Protein AF-A0A376ZQ88-F1 (afdb_monomer_lite)

InterPro domains:
  IPR004547 Glucosamine-6-phosphate isomerase [PTHR11280] (1-67)
  IPR037171 NagB/RpiA transferase-like [SSF100950] (1-68)

Foldseek 3Di:
DDDDDDDDLLVVLLVLLVVVLVVCVVVVADQVRAAEAEDDDDDSNLSNLLNNLVCVVVVSHDQQRYWYDDPNDTDPGSVVVVVCSCVVRPD

Radius of gyration: 12.97 Å; chains: 1; bounding box: 29×30×37 Å

Organism: Escherichia coli (NCBI:txid562)

Sequence (91 aa):
MRLIPLTTAEQVGKWAARHIVNRINAFKPTADRPFVLGLPTGGTPMTTYKALVEMHKAGQVSFKHVCHLQHGRICRSAERASGKLLQLYAP

Structure (mmCIF, N/CA/C/O backbone):
data_AF-A0A376ZQ88-F1
#
_entry.id   AF-A0A376ZQ88-F1
#
loop_
_atom_site.group_PDB
_atom_site.id
_atom_site.type_symbol
_atom_site.label_atom_id
_atom_site.label_alt_id
_atom_site.label_comp_id
_atom_site.label_asym_id
_atom_site.label_entity_id
_atom_site.label_seq_id
_atom_site.pdbx_PDB_ins_code
_atom_site.Cartn_x
_atom_site.Cartn_y
_atom_site.Cartn_z
_atom_site.occupancy
_atom_site.B_iso_or_equiv
_atom_site.auth_seq_id
_atom_site.auth_comp_id
_atom_site.auth_asym_id
_atom_site.auth_atom_id
_atom_site.pdbx_PDB_model_num
ATOM 1 N N . MET A 1 1 ? -13.105 -11.071 -9.585 1.00 76.00 1 MET A N 1
ATOM 2 C CA . MET A 1 1 ? -11.681 -10.875 -9.953 1.00 76.00 1 MET A CA 1
ATOM 3 C C . MET A 1 1 ? -11.594 -9.652 -10.870 1.00 76.00 1 MET A C 1
ATOM 5 O O . MET A 1 1 ? -12.516 -9.477 -11.654 1.00 76.00 1 MET A O 1
ATOM 9 N N . ARG A 1 2 ? -10.574 -8.785 -10.751 1.00 89.31 2 ARG A N 1
ATOM 10 C CA . ARG A 1 2 ? -10.392 -7.589 -11.607 1.00 89.31 2 ARG A CA 1
ATOM 11 C C . ARG A 1 2 ? -8.982 -7.598 -12.201 1.00 89.31 2 ARG A C 1
ATOM 13 O O . ARG A 1 2 ? -8.027 -7.665 -11.435 1.00 89.31 2 ARG A O 1
ATOM 20 N N . LEU A 1 3 ? -8.865 -7.517 -13.528 1.00 90.06 3 LEU A N 1
ATOM 21 C CA . LEU A 1 3 ? -7.590 -7.409 -14.247 1.00 90.06 3 LEU A CA 1
ATOM 22 C C . LEU A 1 3 ? -7.297 -5.940 -14.570 1.00 90.06 3 LEU A C 1
ATOM 24 O O . LEU A 1 3 ? -8.194 -5.214 -14.996 1.00 90.06 3 LEU A O 1
ATOM 28 N N . ILE A 1 4 ? -6.056 -5.504 -14.351 1.00 89.44 4 ILE A N 1
ATOM 29 C CA . ILE A 1 4 ? -5.608 -4.137 -14.642 1.00 89.44 4 ILE A CA 1
ATOM 30 C C . ILE A 1 4 ? -4.253 -4.230 -15.347 1.00 89.44 4 ILE A C 1
ATOM 32 O O . ILE A 1 4 ? -3.248 -4.468 -14.675 1.00 89.44 4 ILE A O 1
ATOM 36 N N . PRO A 1 5 ? -4.213 -4.095 -16.683 1.00 89.81 5 PRO A N 1
ATOM 37 C CA . PRO A 1 5 ? -2.963 -4.132 -17.425 1.00 89.81 5 PRO A CA 1
ATOM 38 C C . PRO A 1 5 ? -2.192 -2.833 -17.180 1.00 89.81 5 PRO A C 1
ATOM 40 O O . PRO A 1 5 ? -2.693 -1.738 -17.429 1.00 89.81 5 PRO A O 1
ATOM 43 N N . LEU A 1 6 ? -0.974 -2.963 -16.663 1.00 91.50 6 LEU A N 1
ATOM 44 C CA . LEU A 1 6 ? -0.041 -1.863 -16.431 1.00 91.50 6 LEU A CA 1
ATOM 45 C C . LEU A 1 6 ? 1.288 -2.229 -17.081 1.00 91.50 6 LEU A C 1
ATOM 47 O O . LEU A 1 6 ? 1.667 -3.399 -17.099 1.00 91.50 6 LEU A O 1
ATOM 51 N N . THR A 1 7 ? 1.986 -1.239 -17.629 1.00 90.06 7 THR A N 1
ATOM 52 C CA . THR A 1 7 ? 3.165 -1.483 -18.471 1.00 90.06 7 THR A CA 1
ATOM 53 C C . THR A 1 7 ? 4.462 -1.585 -17.681 1.00 90.06 7 THR A C 1
ATOM 55 O O . THR A 1 7 ? 5.398 -2.231 -18.140 1.00 90.06 7 THR A O 1
ATOM 58 N N . THR A 1 8 ? 4.539 -0.985 -16.488 1.00 90.38 8 THR A N 1
ATOM 59 C CA . THR A 1 8 ? 5.765 -0.984 -15.674 1.00 90.38 8 THR A CA 1
ATOM 60 C C . THR A 1 8 ? 5.520 -1.451 -14.242 1.00 90.38 8 THR A C 1
ATOM 62 O O . THR A 1 8 ? 4.461 -1.216 -13.654 1.00 90.38 8 THR A O 1
ATOM 65 N N . ALA A 1 9 ? 6.536 -2.070 -13.632 1.00 86.12 9 ALA A N 1
ATOM 66 C CA . ALA A 1 9 ? 6.482 -2.529 -12.241 1.00 86.12 9 ALA A CA 1
ATOM 67 C C . ALA A 1 9 ? 6.236 -1.385 -11.236 1.00 86.12 9 ALA A C 1
ATOM 69 O O . ALA A 1 9 ? 5.634 -1.588 -10.179 1.00 86.12 9 ALA A O 1
ATOM 70 N N . GLU A 1 10 ? 6.667 -0.165 -11.564 1.00 88.31 10 GLU A N 1
ATOM 71 C CA . GLU A 1 10 ? 6.388 1.024 -10.757 1.00 88.31 10 GLU A CA 1
ATOM 72 C C . GLU A 1 10 ? 4.918 1.430 -10.806 1.00 88.31 10 GLU A C 1
ATOM 74 O O . GLU A 1 10 ? 4.345 1.780 -9.774 1.00 88.31 10 GLU A O 1
ATOM 79 N N . GLN A 1 11 ? 4.294 1.379 -11.987 1.00 90.38 11 GLN A N 1
ATOM 80 C CA . GLN A 1 11 ? 2.865 1.652 -12.119 1.00 90.38 11 GLN A CA 1
ATOM 81 C C . GLN A 1 11 ? 2.054 0.629 -11.328 1.00 90.38 11 GLN A C 1
ATOM 83 O O . GLN A 1 11 ? 1.137 1.015 -10.604 1.00 90.38 11 GLN A O 1
ATOM 88 N N . VAL A 1 12 ? 2.437 -0.652 -11.403 1.00 91.19 12 VAL A N 1
ATOM 89 C CA . VAL A 1 12 ? 1.823 -1.727 -10.611 1.00 91.19 12 VAL A CA 1
ATOM 90 C C . VAL A 1 12 ? 1.946 -1.434 -9.119 1.00 91.19 12 VAL A C 1
ATOM 92 O O . VAL A 1 12 ? 0.937 -1.441 -8.416 1.00 91.19 12 VAL A O 1
ATOM 95 N N . GLY A 1 13 ? 3.148 -1.096 -8.642 1.00 90.44 13 G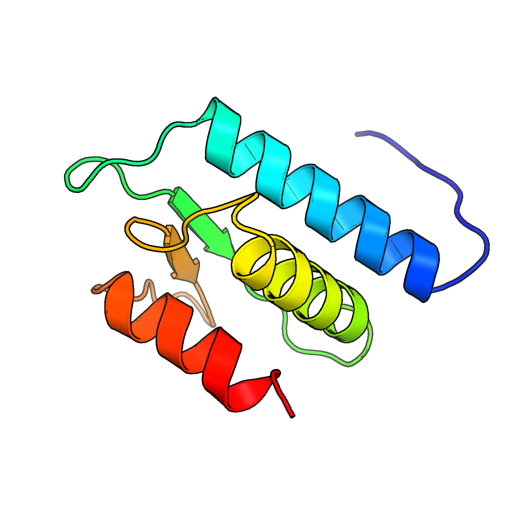LY A N 1
ATOM 96 C CA . GLY A 1 13 ? 3.381 -0.786 -7.232 1.00 90.44 13 GLY A CA 1
ATOM 97 C C . GLY A 1 13 ? 2.586 0.424 -6.740 1.00 90.44 13 GLY A C 1
ATOM 98 O O . GLY A 1 13 ? 1.937 0.361 -5.697 1.00 90.44 13 GLY A O 1
ATOM 99 N N . LYS A 1 14 ? 2.558 1.513 -7.521 1.00 91.62 14 LYS A N 1
ATOM 100 C CA . LYS A 1 14 ? 1.779 2.722 -7.203 1.00 91.62 14 LYS A CA 1
ATOM 101 C C . LYS A 1 14 ? 0.278 2.443 -7.193 1.00 91.62 14 LYS A C 1
ATOM 103 O O . LYS A 1 14 ? -0.425 2.936 -6.311 1.00 91.62 14 LYS A O 1
ATOM 108 N N . TRP A 1 15 ? -0.221 1.664 -8.152 1.00 93.38 15 TRP A N 1
ATOM 109 C CA . TRP A 1 15 ? -1.635 1.303 -8.211 1.00 93.38 15 TRP A CA 1
ATOM 110 C C . TRP A 1 15 ? -2.032 0.423 -7.022 1.00 93.38 15 TRP A C 1
ATOM 112 O O . TRP A 1 15 ? -3.017 0.719 -6.346 1.00 93.38 15 TRP A O 1
ATOM 122 N N . ALA A 1 16 ? -1.233 -0.602 -6.718 1.00 91.81 16 ALA A N 1
ATOM 123 C CA . ALA A 1 16 ? -1.458 -1.487 -5.581 1.00 91.81 16 ALA A CA 1
ATOM 124 C C . ALA A 1 16 ? -1.429 -0.718 -4.252 1.00 91.81 16 ALA A C 1
ATOM 126 O O . ALA A 1 16 ? -2.334 -0.879 -3.434 1.00 91.81 16 ALA A O 1
ATOM 127 N N . ALA A 1 17 ? -0.456 0.180 -4.067 1.00 91.75 17 ALA A N 1
ATOM 128 C CA . ALA A 1 17 ? -0.359 1.028 -2.882 1.00 91.75 17 ALA A CA 1
ATOM 129 C C . ALA A 1 17 ? -1.601 1.915 -2.715 1.00 91.75 17 ALA A C 1
ATOM 131 O O . ALA A 1 17 ? -2.225 1.900 -1.656 1.00 91.75 17 ALA A O 1
ATOM 132 N N . ARG A 1 18 ? -2.031 2.604 -3.783 1.00 92.75 18 ARG A N 1
ATOM 133 C CA . ARG A 1 18 ? -3.271 3.403 -3.774 1.00 92.75 18 ARG A CA 1
ATOM 134 C C . ARG A 1 18 ? -4.492 2.555 -3.444 1.00 92.75 18 ARG A C 1
ATOM 136 O O . ARG A 1 18 ? -5.340 2.976 -2.664 1.00 92.75 18 ARG A O 1
ATOM 143 N N . HIS A 1 19 ? -4.588 1.357 -4.019 1.00 93.38 19 HIS A N 1
ATOM 144 C CA . HIS A 1 19 ? -5.695 0.452 -3.742 1.00 93.38 19 HIS A CA 1
ATOM 145 C C . HIS A 1 19 ? -5.739 0.061 -2.258 1.00 93.38 19 HIS A C 1
ATOM 147 O O . HIS A 1 19 ? -6.798 0.140 -1.642 1.00 93.38 19 HIS A O 1
ATOM 153 N N . ILE A 1 20 ? -4.594 -0.294 -1.669 1.00 91.56 20 ILE A N 1
ATOM 154 C CA . ILE A 1 20 ? -4.479 -0.637 -0.246 1.00 91.56 20 ILE A CA 1
ATOM 155 C C . ILE A 1 20 ? -4.855 0.559 0.637 1.00 91.56 20 ILE A C 1
ATOM 157 O O . ILE A 1 20 ? -5.682 0.404 1.531 1.00 91.56 20 ILE A O 1
ATOM 161 N N . VAL A 1 21 ? -4.321 1.754 0.360 1.00 92.00 21 VAL A N 1
ATOM 162 C CA . VAL A 1 21 ? -4.640 2.987 1.106 1.00 92.00 21 VAL A CA 1
ATOM 163 C C . VAL A 1 21 ? -6.136 3.278 1.080 1.00 92.00 21 VAL A C 1
ATOM 165 O O . VAL A 1 21 ? -6.743 3.477 2.130 1.00 92.00 21 VAL A O 1
ATOM 168 N N . ASN A 1 22 ? -6.759 3.215 -0.097 1.00 92.69 22 ASN A N 1
ATOM 169 C CA . ASN A 1 22 ? -8.196 3.436 -0.231 1.00 92.69 22 ASN A CA 1
ATOM 170 C C . ASN A 1 22 ? -9.004 2.423 0.590 1.00 92.69 22 ASN A C 1
ATOM 172 O O . ASN A 1 22 ? -10.009 2.784 1.198 1.00 92.69 22 ASN A O 1
ATOM 176 N N . ARG A 1 23 ? -8.559 1.162 0.647 1.00 92.12 23 ARG A N 1
ATOM 177 C CA . ARG A 1 23 ? -9.208 0.120 1.455 1.00 92.12 23 ARG A CA 1
ATOM 178 C C . ARG A 1 23 ? -9.025 0.346 2.952 1.00 92.12 23 ARG A C 1
ATOM 180 O O . ARG A 1 23 ? -9.990 0.152 3.683 1.00 92.12 23 ARG A O 1
ATOM 187 N N . ILE A 1 24 ? -7.848 0.780 3.398 1.00 90.62 24 ILE A N 1
ATOM 188 C CA . ILE A 1 24 ? -7.590 1.133 4.802 1.00 90.62 24 ILE A CA 1
ATOM 189 C C . ILE A 1 24 ? -8.476 2.314 5.210 1.00 90.62 24 ILE A C 1
ATOM 191 O O . ILE A 1 24 ? -9.210 2.225 6.192 1.00 90.62 24 ILE A O 1
ATOM 195 N N . ASN A 1 25 ? -8.476 3.388 4.419 1.00 90.31 25 ASN A N 1
ATOM 196 C CA . ASN A 1 25 ? -9.243 4.598 4.711 1.00 90.31 25 ASN A CA 1
ATOM 197 C C . ASN A 1 25 ? -10.757 4.337 4.693 1.00 90.31 25 ASN A C 1
ATOM 199 O O . ASN A 1 25 ? -11.475 4.838 5.556 1.00 90.31 25 ASN A O 1
ATOM 203 N N . ALA A 1 26 ? -11.245 3.508 3.764 1.00 92.06 26 ALA A N 1
ATOM 204 C CA . ALA A 1 26 ? -12.647 3.093 3.732 1.00 92.06 26 ALA A CA 1
ATOM 205 C C . ALA A 1 26 ? -13.028 2.193 4.919 1.00 92.06 26 ALA A C 1
ATOM 207 O O . ALA A 1 26 ? -14.156 2.259 5.400 1.00 92.06 26 ALA A O 1
ATOM 208 N N . PHE A 1 27 ? -12.099 1.360 5.400 1.00 92.00 27 PHE A N 1
ATOM 209 C CA . PHE A 1 27 ? -12.330 0.476 6.542 1.00 92.00 27 PHE A CA 1
ATOM 210 C C . PHE A 1 27 ? -12.341 1.219 7.884 1.00 92.00 27 PHE A C 1
ATOM 212 O O . PHE A 1 27 ? -13.002 0.753 8.807 1.00 92.00 27 PHE A O 1
ATOM 219 N N . LYS A 1 28 ? -11.644 2.363 7.984 1.00 88.81 28 LYS A N 1
ATOM 220 C CA . LYS A 1 28 ? -11.501 3.172 9.210 1.00 88.81 28 LYS A CA 1
ATOM 221 C C . LYS A 1 28 ? -11.069 2.317 10.414 1.00 88.81 28 LYS A C 1
ATOM 223 O O . LYS A 1 28 ? -11.851 2.138 11.348 1.00 88.81 28 LYS A O 1
ATOM 228 N N . PRO A 1 29 ? -9.852 1.746 10.390 1.00 88.31 29 PRO A N 1
ATOM 229 C CA . PRO A 1 29 ? -9.414 0.849 11.448 1.00 88.31 29 PRO A CA 1
ATOM 230 C C . PRO A 1 29 ? -9.344 1.556 12.800 1.00 88.31 29 PRO A C 1
ATOM 232 O O . PRO A 1 29 ? -8.854 2.681 12.907 1.00 88.31 29 PRO A O 1
ATOM 235 N N . THR A 1 30 ? -9.801 0.855 13.831 1.00 86.62 30 THR A N 1
ATOM 236 C CA . THR A 1 30 ? -9.791 1.304 15.226 1.00 86.62 30 THR A CA 1
ATOM 237 C C . THR A 1 30 ? -8.950 0.356 16.075 1.00 86.62 30 THR A C 1
ATOM 239 O O . THR A 1 30 ? -8.491 -0.682 15.594 1.00 86.62 30 THR A O 1
ATOM 242 N N . ALA A 1 31 ? -8.736 0.699 17.347 1.00 84.06 31 ALA A N 1
ATOM 243 C CA . ALA A 1 31 ? -8.021 -0.167 18.284 1.00 84.06 31 ALA A CA 1
ATOM 244 C C . ALA A 1 31 ? -8.703 -1.539 18.450 1.00 84.06 31 ALA A C 1
ATOM 246 O O . ALA A 1 31 ? -8.020 -2.560 18.428 1.00 84.06 31 ALA A O 1
ATOM 247 N N . ASP A 1 32 ? -10.038 -1.564 18.525 1.00 85.25 32 ASP A N 1
ATOM 248 C CA . ASP A 1 32 ? -10.825 -2.799 18.662 1.00 85.25 32 ASP A CA 1
ATOM 249 C C . ASP A 1 32 ? -10.959 -3.574 17.345 1.00 85.25 32 ASP A C 1
ATOM 251 O O . ASP A 1 32 ? -11.173 -4.787 17.339 1.00 85.25 32 ASP A O 1
ATOM 255 N N . ARG A 1 33 ? -10.826 -2.880 16.206 1.00 86.00 33 ARG A N 1
ATOM 256 C CA . ARG A 1 33 ? -10.951 -3.461 14.866 1.00 86.00 33 ARG A CA 1
ATOM 257 C C . ARG A 1 33 ? -9.779 -3.036 13.973 1.00 86.00 33 ARG A C 1
ATOM 259 O O . ARG A 1 33 ? -9.952 -2.182 13.093 1.00 86.00 33 ARG A O 1
ATOM 266 N N . PRO A 1 34 ? -8.589 -3.632 14.163 1.00 86.50 34 PRO A N 1
ATOM 267 C CA . PRO A 1 34 ? -7.427 -3.314 13.349 1.00 86.50 34 PRO A CA 1
ATOM 268 C C . PRO A 1 34 ? -7.593 -3.826 11.914 1.00 86.50 34 PRO A C 1
ATOM 270 O O . PRO A 1 34 ? -8.210 -4.863 11.659 1.00 86.50 34 PRO A O 1
ATOM 273 N N . PHE A 1 35 ? -6.995 -3.118 10.958 1.00 87.69 35 PHE A N 1
ATOM 274 C CA . PHE A 1 35 ? -6.901 -3.590 9.578 1.00 87.69 35 PHE A CA 1
ATOM 275 C C . PHE A 1 35 ? -5.733 -4.570 9.461 1.00 87.69 35 PHE A C 1
ATOM 277 O O . PHE A 1 35 ? -4.602 -4.222 9.792 1.00 87.69 35 PHE A O 1
ATOM 284 N N . VAL A 1 36 ? -5.986 -5.783 8.972 1.00 85.62 36 VAL A N 1
ATOM 285 C CA . VAL A 1 36 ? -4.941 -6.798 8.784 1.00 85.62 36 VAL A CA 1
ATOM 286 C C . VAL A 1 36 ? -4.444 -6.757 7.340 1.00 85.62 36 VAL A C 1
ATOM 288 O O . VAL A 1 36 ? -5.193 -7.051 6.410 1.00 85.62 36 VAL A O 1
ATOM 291 N N . LEU A 1 37 ? -3.172 -6.407 7.152 1.00 86.62 37 LEU A N 1
ATOM 292 C CA . LEU A 1 37 ? -2.499 -6.361 5.857 1.00 86.62 37 LEU A CA 1
ATOM 293 C C . LEU A 1 37 ? -1.497 -7.519 5.729 1.00 86.62 37 LEU A C 1
ATOM 295 O O . LEU A 1 37 ? -0.547 -7.630 6.499 1.00 86.62 37 LEU A O 1
ATOM 299 N N . GLY A 1 38 ? -1.678 -8.389 4.739 1.00 85.31 38 GLY A N 1
ATOM 300 C CA . GLY A 1 38 ? -0.685 -9.415 4.413 1.00 85.31 38 GLY A CA 1
ATOM 301 C C . GLY A 1 38 ? 0.503 -8.806 3.671 1.00 85.31 38 GLY A C 1
ATOM 302 O O . GLY A 1 38 ? 0.304 -8.112 2.676 1.00 85.31 38 GLY A O 1
ATOM 303 N N . LEU A 1 39 ? 1.725 -9.077 4.134 1.00 82.38 39 LEU A N 1
ATOM 304 C CA . LEU A 1 39 ? 2.948 -8.621 3.468 1.00 82.38 39 LEU A CA 1
ATOM 305 C C . LEU A 1 39 ? 3.630 -9.804 2.774 1.00 82.38 39 LEU A C 1
ATOM 307 O O . LEU A 1 39 ? 4.324 -10.578 3.443 1.00 82.38 39 LEU A O 1
ATOM 311 N N . PRO A 1 40 ? 3.439 -9.987 1.455 1.00 81.75 40 PRO A N 1
ATOM 312 C CA . PRO A 1 40 ? 4.203 -10.976 0.711 1.00 81.75 40 PRO A CA 1
ATOM 313 C C . PRO A 1 40 ? 5.698 -10.638 0.730 1.00 81.75 40 PRO A C 1
ATOM 315 O O . PRO A 1 40 ? 6.098 -9.470 0.670 1.00 81.75 40 PRO A O 1
ATOM 318 N N . THR A 1 41 ? 6.526 -11.676 0.788 1.00 75.50 41 THR A N 1
ATOM 319 C CA . THR A 1 41 ? 7.974 -11.579 0.607 1.00 75.50 41 THR A CA 1
ATOM 320 C C . THR A 1 41 ? 8.324 -11.740 -0.873 1.00 75.50 41 THR A C 1
ATOM 322 O O . THR A 1 41 ? 7.706 -12.531 -1.583 1.00 75.50 41 TH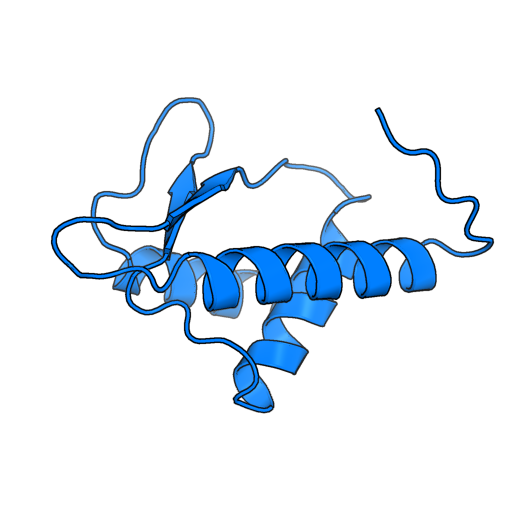R A O 1
ATOM 325 N N . GLY A 1 42 ? 9.298 -10.968 -1.358 1.00 75.19 42 GLY A N 1
ATOM 326 C CA . GLY A 1 42 ? 9.772 -11.032 -2.745 1.00 75.19 42 GLY A CA 1
ATOM 327 C C . GLY A 1 42 ? 10.125 -9.663 -3.327 1.00 75.19 42 GLY A C 1
ATOM 328 O O . GLY A 1 42 ? 9.836 -8.628 -2.730 1.00 75.19 42 GLY A O 1
ATOM 329 N N . GLY A 1 43 ? 10.742 -9.656 -4.513 1.00 76.44 43 GLY A N 1
ATOM 330 C CA . GLY A 1 43 ? 11.150 -8.422 -5.200 1.00 76.44 43 GLY A CA 1
ATOM 331 C C . GLY A 1 43 ? 9.982 -7.628 -5.796 1.00 76.44 43 GLY A C 1
ATOM 332 O O . GLY A 1 43 ? 9.979 -6.401 -5.752 1.00 76.44 43 GLY A O 1
ATOM 333 N N . THR A 1 44 ? 8.947 -8.310 -6.289 1.00 77.44 44 THR A N 1
ATOM 334 C CA . THR A 1 44 ? 7.772 -7.693 -6.927 1.00 77.44 44 THR A CA 1
ATOM 335 C C . THR A 1 44 ? 6.997 -6.714 -6.029 1.00 77.44 44 THR A C 1
ATOM 337 O O . THR A 1 44 ? 6.700 -5.612 -6.489 1.00 77.44 44 THR A O 1
ATOM 340 N N . PRO A 1 45 ? 6.678 -7.025 -4.753 1.00 83.12 45 PRO A N 1
ATOM 341 C CA . PRO A 1 45 ? 5.956 -6.089 -3.887 1.00 83.12 45 PRO A CA 1
ATOM 342 C C . PRO A 1 45 ? 6.810 -4.913 -3.383 1.00 83.12 45 PRO A C 1
ATOM 344 O O . PRO A 1 45 ? 6.264 -3.983 -2.792 1.00 83.12 45 PRO A O 1
ATOM 347 N N . MET A 1 46 ? 8.122 -4.889 -3.645 1.00 85.25 46 MET A N 1
ATOM 348 C CA . MET A 1 46 ? 9.026 -3.843 -3.154 1.00 85.25 46 MET A CA 1
ATOM 349 C C . MET A 1 46 ? 8.607 -2.436 -3.6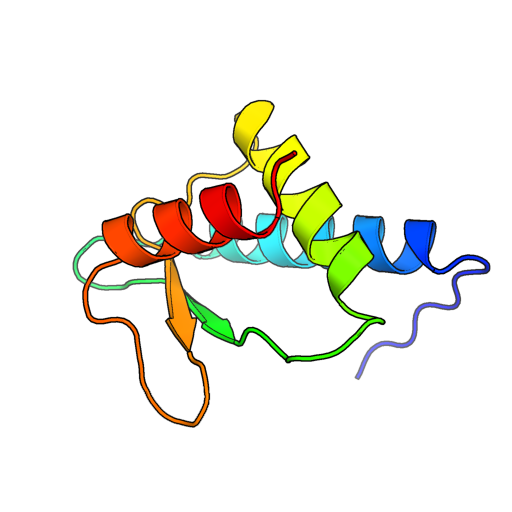07 1.00 85.25 46 MET A C 1
ATOM 351 O O . MET A 1 46 ? 8.597 -1.494 -2.814 1.00 85.25 46 MET A O 1
ATOM 355 N N . THR A 1 47 ? 8.214 -2.286 -4.875 1.00 88.00 47 THR A N 1
ATOM 356 C CA . THR A 1 47 ? 7.733 -1.004 -5.423 1.00 88.00 47 THR A CA 1
ATOM 357 C C . THR A 1 47 ? 6.436 -0.548 -4.755 1.00 88.00 47 THR A C 1
ATOM 359 O O . THR A 1 47 ? 6.214 0.651 -4.591 1.00 88.00 47 THR A O 1
ATOM 362 N N . THR A 1 48 ? 5.607 -1.497 -4.312 1.00 90.12 48 THR A N 1
ATOM 363 C CA . THR A 1 48 ? 4.369 -1.224 -3.571 1.00 90.12 48 THR A CA 1
ATOM 364 C C . THR A 1 48 ? 4.683 -0.677 -2.183 1.00 90.12 48 THR A C 1
ATOM 366 O O . THR A 1 48 ? 4.112 0.334 -1.785 1.00 90.12 48 THR A O 1
ATOM 369 N N . TYR A 1 49 ? 5.620 -1.297 -1.458 1.00 87.50 49 TYR A N 1
ATOM 370 C CA . TYR A 1 49 ? 6.003 -0.840 -0.119 1.00 87.50 49 TYR A CA 1
ATOM 371 C C . TYR A 1 49 ? 6.634 0.548 -0.146 1.00 87.50 49 TYR A C 1
ATOM 373 O O . TYR A 1 49 ? 6.226 1.403 0.635 1.00 87.50 49 TYR A O 1
ATOM 381 N N . LYS A 1 50 ? 7.532 0.817 -1.103 1.00 87.31 50 LYS A N 1
ATOM 382 C CA . LYS A 1 50 ? 8.088 2.163 -1.309 1.00 87.31 50 LYS A CA 1
ATOM 383 C C . LYS A 1 50 ? 6.981 3.201 -1.518 1.00 87.31 50 LYS A C 1
ATOM 385 O O . LYS A 1 50 ? 6.960 4.224 -0.845 1.00 87.31 50 LYS A O 1
ATOM 390 N N . ALA A 1 51 ? 6.011 2.914 -2.389 1.00 90.50 51 ALA A N 1
ATOM 391 C CA . ALA A 1 51 ? 4.890 3.819 -2.633 1.00 90.50 51 ALA A CA 1
ATOM 392 C C . ALA A 1 51 ? 3.985 4.011 -1.397 1.00 90.50 51 ALA A C 1
ATOM 394 O O . ALA A 1 51 ? 3.522 5.123 -1.156 1.00 90.5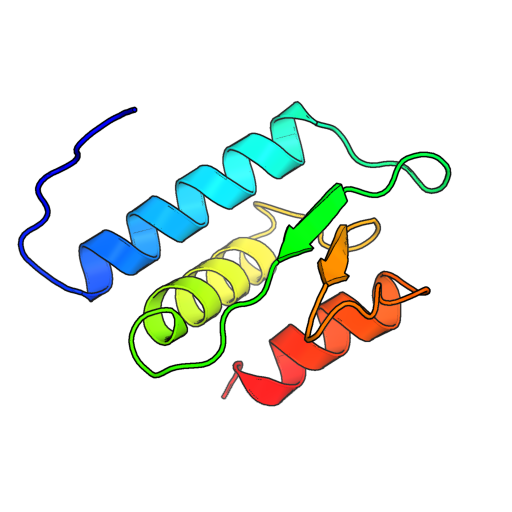0 51 ALA A O 1
ATOM 395 N N . LEU A 1 52 ? 3.754 2.963 -0.599 1.00 89.12 52 LEU A N 1
ATOM 396 C CA . LEU A 1 52 ? 2.993 3.048 0.654 1.00 89.12 52 LEU A CA 1
ATOM 397 C C . LEU A 1 52 ? 3.686 3.934 1.696 1.00 89.12 52 LEU A C 1
ATOM 399 O O . LEU A 1 52 ? 3.018 4.728 2.358 1.00 89.12 52 LEU A O 1
ATOM 403 N N . VAL A 1 53 ? 5.010 3.817 1.825 1.00 87.19 53 VAL A N 1
ATOM 404 C CA . VAL A 1 53 ? 5.817 4.658 2.719 1.00 87.19 53 VAL A CA 1
ATOM 405 C C . VAL A 1 53 ? 5.711 6.128 2.317 1.00 87.19 53 VAL A C 1
ATOM 407 O O . VAL A 1 53 ? 5.449 6.974 3.170 1.00 87.19 53 VAL A O 1
ATOM 410 N N . GLU A 1 54 ? 5.834 6.436 1.026 1.00 89.25 54 GLU A N 1
ATOM 411 C CA . GLU A 1 54 ? 5.709 7.810 0.527 1.00 89.25 54 GLU A CA 1
ATOM 412 C C . GLU A 1 54 ? 4.299 8.384 0.744 1.00 89.25 54 GLU A C 1
ATOM 414 O O . GLU A 1 54 ? 4.153 9.521 1.187 1.00 89.25 54 GLU A O 1
ATOM 419 N N . MET A 1 55 ? 3.243 7.588 0.538 1.00 89.69 55 MET A N 1
ATOM 420 C CA . MET A 1 55 ? 1.862 8.013 0.822 1.00 89.69 55 MET A CA 1
ATOM 421 C C . MET A 1 55 ? 1.612 8.254 2.315 1.00 89.69 55 MET A C 1
ATOM 423 O O . MET A 1 55 ? 0.866 9.163 2.675 1.00 89.69 55 MET A O 1
ATOM 427 N N . HIS A 1 56 ? 2.243 7.467 3.189 1.00 88.44 56 HIS A N 1
ATOM 428 C CA . HIS A 1 56 ? 2.178 7.677 4.632 1.00 88.44 56 HIS A CA 1
ATOM 429 C C . HIS A 1 56 ? 2.908 8.953 5.057 1.00 88.44 56 HIS A C 1
ATOM 431 O O . HIS A 1 56 ? 2.355 9.739 5.821 1.00 88.44 56 HIS A O 1
ATOM 437 N N . LYS A 1 57 ? 4.111 9.205 4.521 1.00 85.88 57 LYS A N 1
ATOM 438 C CA . LYS A 1 57 ? 4.840 10.467 4.744 1.00 85.88 57 LYS A CA 1
ATOM 439 C C . LYS A 1 57 ? 4.046 11.680 4.255 1.00 85.88 57 LYS A C 1
ATOM 441 O O . LYS A 1 57 ? 4.049 12.711 4.913 1.00 85.88 57 LYS A O 1
ATOM 446 N N . ALA A 1 58 ? 3.322 11.539 3.145 1.00 88.94 58 ALA A N 1
ATOM 447 C CA . ALA A 1 58 ? 2.418 12.562 2.623 1.00 88.94 58 ALA A CA 1
ATOM 448 C C . ALA A 1 58 ? 1.110 12.722 3.432 1.00 88.94 58 ALA A C 1
ATOM 450 O O . ALA A 1 58 ? 0.262 13.526 3.054 1.00 88.94 58 ALA A O 1
ATOM 451 N N . GLY A 1 59 ? 0.904 11.948 4.506 1.00 87.44 59 GLY A N 1
ATOM 452 C CA . GLY A 1 59 ? -0.283 12.030 5.363 1.00 87.44 59 GLY A CA 1
ATOM 453 C C . GLY A 1 59 ? -1.559 11.423 4.766 1.00 87.44 59 GLY A C 1
ATOM 454 O O . GLY A 1 59 ? -2.642 11.640 5.300 1.00 87.44 59 GLY A O 1
ATOM 455 N N . GLN A 1 60 ? -1.466 10.655 3.674 1.00 86.56 60 GLN A N 1
ATOM 456 C CA . GLN A 1 60 ? -2.638 10.086 2.987 1.00 86.56 60 GLN A CA 1
ATOM 457 C C . GLN A 1 60 ? -3.207 8.835 3.675 1.00 86.56 60 GLN A C 1
ATOM 459 O O . GLN A 1 60 ? -4.343 8.436 3.410 1.00 86.56 60 GLN A O 1
ATOM 464 N N . VAL A 1 61 ? -2.416 8.187 4.532 1.00 86.56 61 VAL A N 1
ATOM 465 C CA . VAL A 1 61 ? -2.800 6.980 5.273 1.00 86.56 61 VAL A CA 1
ATOM 466 C C . VAL A 1 61 ? -2.135 6.979 6.643 1.00 86.56 61 VAL A C 1
ATOM 468 O O . VAL A 1 61 ? -1.000 7.428 6.780 1.00 86.56 61 VAL A O 1
ATOM 471 N N . SER A 1 62 ? -2.818 6.431 7.649 1.00 83.81 62 SER A N 1
ATOM 472 C CA . SER A 1 62 ? -2.237 6.156 8.964 1.00 83.81 62 SER A CA 1
ATOM 473 C C . SER A 1 62 ? -2.144 4.652 9.192 1.00 83.81 62 SER A C 1
ATOM 475 O O . SER A 1 62 ? -3.130 3.930 9.046 1.00 83.81 62 SER A O 1
ATOM 477 N N . PHE A 1 63 ? -0.966 4.179 9.597 1.00 81.62 63 PHE A N 1
ATOM 478 C CA . PHE A 1 63 ? -0.752 2.773 9.949 1.00 81.62 63 PHE A CA 1
ATOM 479 C C . PHE A 1 63 ? -0.932 2.483 11.451 1.00 81.62 63 PHE A C 1
ATOM 481 O O . PHE A 1 63 ? -0.634 1.379 11.896 1.00 81.62 63 PHE A O 1
ATOM 488 N N . LYS A 1 64 ? -1.457 3.435 12.239 1.00 79.50 64 LYS A N 1
ATOM 489 C CA . LYS A 1 64 ? -1.609 3.306 13.703 1.00 79.50 64 LYS A CA 1
ATOM 490 C C . LYS A 1 64 ? -2.464 2.111 14.145 1.00 79.50 64 LYS A C 1
ATOM 492 O O . LYS A 1 64 ? -2.224 1.554 15.208 1.00 79.50 64 LYS A O 1
ATOM 497 N N . HIS A 1 65 ? -3.435 1.701 13.332 1.00 82.62 65 HIS A N 1
ATOM 498 C CA . HIS A 1 65 ? -4.314 0.554 13.598 1.00 82.62 65 HIS A CA 1
ATOM 499 C C . HIS A 1 65 ? -4.227 -0.501 12.488 1.00 82.62 65 HIS A C 1
ATOM 501 O O . HIS A 1 65 ? -5.191 -1.210 12.201 1.00 82.62 65 HIS A O 1
ATOM 507 N N . VAL A 1 66 ? -3.068 -0.587 11.828 1.00 82.00 66 VAL A N 1
ATOM 508 C CA . VAL A 1 66 ? -2.812 -1.560 10.767 1.00 82.00 66 VAL A CA 1
ATOM 509 C C . VAL A 1 66 ? -1.836 -2.614 11.280 1.00 82.00 66 VAL A C 1
ATOM 511 O O . VAL A 1 66 ? -0.678 -2.329 11.575 1.00 82.00 66 VAL A O 1
ATOM 514 N N . CYS A 1 67 ? -2.304 -3.853 11.376 1.00 80.38 67 CYS A N 1
ATOM 515 C CA . CYS A 1 67 ? -1.491 -5.004 11.745 1.00 80.38 67 CYS A CA 1
ATOM 516 C C . CYS A 1 67 ? -1.026 -5.723 10.481 1.00 80.38 67 CYS A C 1
ATOM 518 O O . CYS A 1 67 ? -1.812 -5.918 9.558 1.00 80.38 67 CYS A O 1
ATOM 520 N N . HIS A 1 68 ? 0.231 -6.166 10.438 1.00 77.25 68 HIS A N 1
ATOM 521 C CA . HIS A 1 68 ? 0.701 -7.006 9.339 1.00 77.25 68 HIS A CA 1
ATOM 522 C C . HIS A 1 68 ? 0.670 -8.493 9.702 1.00 77.25 68 HIS A C 1
ATOM 524 O O . HIS A 1 68 ? 0.923 -8.869 10.851 1.00 77.25 68 HIS A O 1
ATOM 530 N N . LEU A 1 69 ? 0.378 -9.331 8.708 1.00 75.06 69 LEU A N 1
ATOM 531 C CA . LEU A 1 69 ? 0.466 -10.787 8.793 1.00 75.06 69 LEU A CA 1
ATOM 532 C C . LEU A 1 69 ? 1.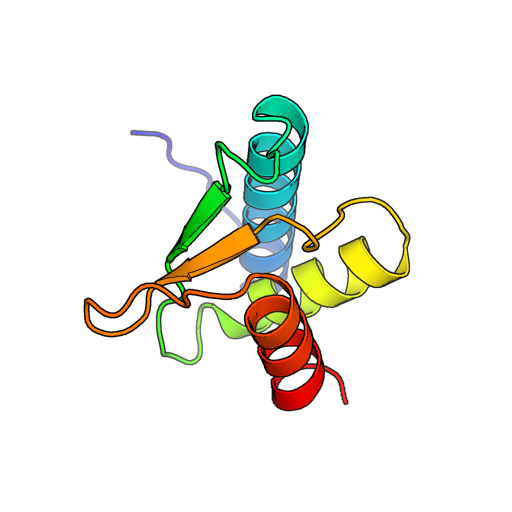650 -11.272 7.951 1.00 75.06 69 LEU A C 1
ATOM 534 O O . LEU A 1 69 ? 1.719 -10.984 6.755 1.00 75.06 69 LEU A O 1
ATOM 538 N N . GLN A 1 70 ? 2.543 -12.051 8.562 1.00 66.56 70 GLN A N 1
ATOM 539 C CA . GLN A 1 70 ? 3.625 -12.740 7.857 1.00 66.56 70 GLN A CA 1
ATOM 540 C C . GLN A 1 70 ? 3.769 -14.168 8.398 1.00 66.56 70 GLN A C 1
ATOM 542 O O . GLN A 1 70 ? 3.855 -14.363 9.611 1.00 66.56 70 GLN A O 1
ATOM 547 N N . HIS A 1 71 ? 3.801 -15.172 7.515 1.00 71.00 71 HIS A N 1
ATOM 548 C CA . HIS A 1 71 ? 3.923 -16.595 7.885 1.00 71.00 71 HIS A CA 1
ATOM 549 C C . HIS A 1 71 ? 2.911 -17.050 8.959 1.00 71.00 71 HIS A C 1
ATOM 551 O O . HIS A 1 71 ? 3.285 -17.678 9.946 1.00 71.00 71 HIS A O 1
ATOM 557 N N . GLY A 1 72 ? 1.639 -16.658 8.829 1.00 68.00 72 GLY A N 1
ATOM 558 C CA . GLY A 1 72 ? 0.589 -17.030 9.789 1.00 68.00 72 GLY A CA 1
ATOM 559 C C . GLY A 1 72 ? 0.670 -16.331 11.153 1.00 68.00 72 GLY A C 1
ATOM 560 O O . GLY A 1 72 ? -0.155 -16.595 12.020 1.00 68.00 72 GLY A O 1
ATOM 561 N N . ARG A 1 73 ? 1.621 -15.407 11.355 1.00 66.31 73 ARG A N 1
ATOM 562 C CA . ARG A 1 73 ? 1.745 -14.619 12.588 1.00 66.31 73 ARG A CA 1
ATOM 563 C C . ARG A 1 73 ? 1.181 -13.219 12.388 1.00 66.31 73 ARG A C 1
ATOM 565 O O . ARG A 1 73 ? 1.689 -12.463 11.560 1.00 66.31 73 ARG A O 1
ATOM 572 N N . ILE A 1 74 ? 0.140 -12.879 13.151 1.00 65.75 74 ILE A N 1
ATOM 573 C CA . ILE A 1 74 ? -0.420 -11.522 13.206 1.00 65.75 74 ILE A CA 1
ATOM 574 C C . ILE A 1 74 ? 0.423 -10.702 14.180 1.00 65.75 74 ILE A C 1
ATOM 576 O O . ILE A 1 74 ? 0.633 -11.104 15.328 1.00 65.75 74 ILE A O 1
ATOM 580 N N . CYS A 1 75 ? 0.905 -9.541 13.737 1.00 63.00 75 CYS A N 1
ATOM 581 C CA . CYS A 1 75 ? 1.556 -8.600 14.636 1.00 63.00 75 CYS A CA 1
ATOM 582 C C . CYS A 1 75 ? 0.531 -8.095 15.667 1.00 63.00 75 CYS A C 1
ATOM 584 O O . CYS A 1 75 ? -0.444 -7.446 15.302 1.00 63.00 75 CYS A O 1
ATOM 586 N N . ARG A 1 76 ? 0.743 -8.396 16.956 1.00 54.78 76 ARG A N 1
ATOM 587 C CA . ARG A 1 76 ? -0.166 -8.006 18.056 1.00 54.78 76 ARG A CA 1
ATOM 588 C C . ARG A 1 76 ? -0.117 -6.510 18.409 1.00 54.78 76 ARG A C 1
ATOM 590 O O . ARG A 1 76 ? -0.877 -6.071 19.258 1.00 54.78 76 ARG A O 1
ATOM 597 N N . SER A 1 77 ? 0.773 -5.737 17.782 1.00 55.19 77 SER A N 1
ATOM 598 C CA . SER A 1 77 ? 0.903 -4.290 17.981 1.00 55.19 77 SER A CA 1
ATOM 599 C C . SER A 1 77 ? 1.082 -3.593 16.631 1.00 55.19 77 SER A C 1
ATOM 601 O O . SER A 1 77 ? 2.063 -3.832 15.922 1.00 55.19 77 SER A O 1
ATOM 603 N N . ALA A 1 78 ? 0.131 -2.725 16.289 1.00 54.56 78 ALA A N 1
ATOM 604 C CA . ALA A 1 78 ? 0.138 -1.934 15.061 1.00 54.56 78 ALA A CA 1
ATOM 605 C C . ALA A 1 78 ? 1.290 -0.903 15.008 1.00 54.56 78 ALA A C 1
ATOM 607 O O . ALA A 1 78 ? 1.780 -0.575 13.930 1.00 54.56 78 ALA A O 1
ATOM 608 N N . GLU A 1 79 ? 1.812 -0.460 16.156 1.00 48.94 79 GLU A N 1
ATOM 609 C CA . GLU A 1 79 ? 2.949 0.476 16.218 1.00 48.94 79 GLU A CA 1
ATOM 610 C C . GLU A 1 79 ? 4.288 -0.192 15.879 1.00 48.94 79 GLU A C 1
ATOM 612 O O . GLU A 1 79 ? 5.110 0.379 15.162 1.00 48.94 79 GLU A O 1
ATOM 617 N N . ARG A 1 80 ? 4.503 -1.449 16.297 1.00 50.78 80 ARG A N 1
ATOM 618 C CA . ARG A 1 80 ? 5.679 -2.220 15.846 1.00 50.78 80 ARG A CA 1
ATOM 619 C C . ARG A 1 80 ? 5.605 -2.564 14.360 1.00 50.78 80 ARG A C 1
ATOM 621 O O . ARG A 1 80 ? 6.637 -2.761 13.724 1.00 50.78 80 ARG A O 1
ATOM 628 N N . ALA A 1 81 ? 4.396 -2.656 13.813 1.00 52.50 81 ALA A N 1
ATOM 629 C CA . ALA A 1 81 ? 4.140 -3.020 12.429 1.00 52.50 81 ALA A CA 1
ATOM 630 C C . ALA A 1 81 ? 4.501 -1.924 11.431 1.00 52.50 81 ALA A C 1
ATOM 632 O O . ALA A 1 81 ? 5.230 -2.184 10.472 1.00 52.50 81 ALA A O 1
ATOM 633 N N . SER A 1 82 ? 4.015 -0.712 11.678 1.00 55.84 82 SER A N 1
ATOM 634 C CA . SER A 1 82 ? 4.331 0.468 10.881 1.00 55.84 82 SER A CA 1
ATOM 635 C C . SER A 1 82 ? 5.815 0.818 10.975 1.00 55.84 82 SER A C 1
ATOM 637 O O . SER A 1 82 ? 6.458 1.025 9.947 1.00 55.84 82 SER A O 1
ATOM 639 N N . GLY A 1 83 ? 6.383 0.765 12.186 1.00 55.56 83 GLY A N 1
ATOM 640 C CA . GLY A 1 83 ? 7.802 1.014 12.429 1.00 55.56 83 GLY A CA 1
ATOM 641 C C . GLY A 1 83 ? 8.711 0.073 11.641 1.00 55.56 83 GLY A C 1
ATOM 642 O O . GLY A 1 83 ? 9.638 0.533 10.991 1.00 55.56 83 GLY A O 1
ATOM 643 N N . LYS A 1 84 ? 8.411 -1.232 11.597 1.00 58.72 84 LYS A N 1
ATOM 644 C CA . LYS A 1 84 ? 9.245 -2.202 10.868 1.00 58.72 84 LYS A CA 1
ATOM 645 C C . LYS A 1 84 ? 9.172 -2.032 9.347 1.00 58.72 84 LYS A C 1
ATOM 647 O O . LYS A 1 84 ? 10.164 -2.256 8.666 1.00 58.72 84 LYS A O 1
ATOM 652 N N . LEU A 1 85 ? 8.015 -1.637 8.813 1.00 61.88 85 LEU A N 1
ATOM 653 C CA . LEU A 1 85 ? 7.827 -1.405 7.376 1.00 61.88 85 LEU A CA 1
ATOM 654 C C . LEU A 1 85 ? 8.527 -0.121 6.922 1.00 61.88 85 LEU A C 1
ATOM 656 O O . LEU A 1 85 ? 9.155 -0.101 5.868 1.00 61.88 85 LEU A O 1
ATOM 660 N N . LEU A 1 86 ? 8.469 0.919 7.755 1.00 59.75 86 LEU A N 1
ATOM 661 C CA . LEU A 1 86 ? 9.221 2.153 7.558 1.00 59.75 86 LEU A CA 1
ATOM 662 C C . LEU A 1 86 ? 10.728 1.913 7.725 1.00 59.75 86 LEU A C 1
ATOM 664 O O . LEU A 1 86 ? 11.500 2.385 6.911 1.00 59.75 86 LEU A O 1
ATOM 668 N N . GLN A 1 87 ? 11.159 1.122 8.705 1.00 56.69 87 GLN A N 1
ATOM 669 C CA . GLN A 1 87 ? 12.580 0.908 8.996 1.00 56.69 87 GLN A CA 1
ATOM 670 C C . GLN A 1 87 ? 13.277 -0.078 8.042 1.00 56.69 87 GLN A C 1
ATOM 672 O O . GLN A 1 87 ? 14.477 0.030 7.833 1.00 56.69 87 GLN A O 1
ATOM 677 N N . LEU A 1 88 ? 12.555 -1.050 7.469 1.00 57.66 88 LEU A N 1
ATOM 678 C CA . LEU A 1 88 ? 13.125 -2.013 6.511 1.00 57.66 88 LEU A CA 1
ATOM 679 C C . LEU A 1 88 ? 13.123 -1.507 5.063 1.00 57.66 88 LEU A C 1
ATOM 681 O O . LEU A 1 88 ? 13.855 -2.052 4.240 1.00 57.66 88 LEU A O 1
ATOM 685 N N . TYR A 1 89 ? 12.266 -0.533 4.735 1.00 59.09 89 TYR A N 1
ATOM 686 C CA . TYR A 1 89 ? 12.003 -0.147 3.344 1.00 59.09 89 TYR A CA 1
ATOM 687 C C . TYR A 1 89 ? 11.990 1.367 3.079 1.00 59.09 89 TYR A C 1
ATOM 689 O O . TYR A 1 89 ? 11.854 1.755 1.915 1.00 59.09 89 TYR A O 1
ATOM 697 N N . ALA A 1 90 ? 12.137 2.222 4.098 1.00 50.69 90 ALA A N 1
ATOM 698 C CA . ALA A 1 90 ? 12.585 3.598 3.889 1.00 50.69 90 ALA A CA 1
ATOM 699 C C . ALA A 1 90 ? 14.126 3.613 3.827 1.00 50.69 90 ALA A C 1
ATOM 701 O O . ALA A 1 90 ? 14.747 2.876 4.593 1.00 50.69 90 ALA A O 1
ATOM 702 N N . PRO A 1 91 ? 14.730 4.377 2.900 1.00 44.62 91 PRO A N 1
ATOM 703 C CA . PRO A 1 91 ? 16.175 4.589 2.880 1.00 44.62 91 PRO A CA 1
ATOM 704 C C . PRO A 1 91 ? 16.658 5.345 4.122 1.00 44.62 91 PRO A C 1
ATOM 706 O O . PRO A 1 91 ? 15.860 6.141 4.674 1.00 44.62 91 PRO A O 1
#

Secondary structure (DSSP, 8-state):
------SSHHHHHHHHHHHHH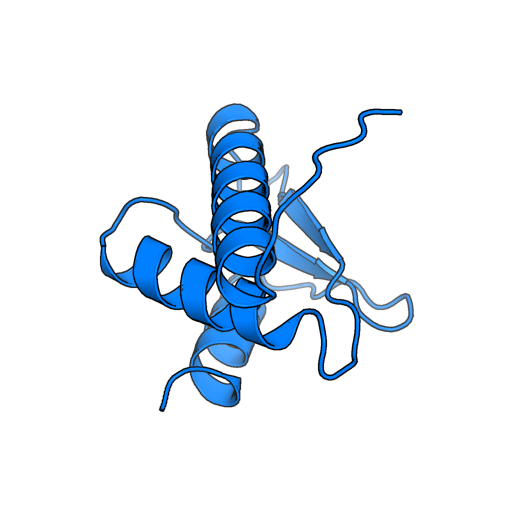HHHHHH---SSS-EEEE---SSTTHHHHHHHHHHHHTTS---TTEEEEETTEEPS-HHHHHHHHHHHH--

pLDDT: mean 79.91, std 13.42, range [44.62, 93.38]